Protein AF-A0A3C2DCS5-F1 (afdb_monomer_lite)

Structure (mmCIF, N/CA/C/O backbone):
data_AF-A0A3C2DCS5-F1
#
_entry.id   AF-A0A3C2DCS5-F1
#
loop_
_atom_site.group_PDB
_atom_site.id
_atom_site.type_symbol
_atom_site.label_atom_id
_atom_site.label_alt_id
_atom_site.label_comp_id
_atom_site.label_asym_id
_atom_site.label_entity_id
_atom_site.label_seq_id
_atom_site.pdbx_PDB_ins_code
_atom_site.Cartn_x
_atom_site.Cartn_y
_atom_site.Cartn_z
_atom_site.occupancy
_atom_site.B_iso_or_equiv
_atom_site.auth_seq_id
_atom_site.auth_comp_id
_atom_site.auth_asym_id
_atom_site.auth_atom_id
_atom_site.pdbx_PDB_model_num
ATOM 1 N N . ALA A 1 1 ? -9.222 22.588 -8.126 1.00 47.12 1 ALA A N 1
ATOM 2 C CA . ALA A 1 1 ? -8.606 21.805 -7.029 1.00 47.12 1 ALA A CA 1
ATOM 3 C C . ALA A 1 1 ? -9.592 21.712 -5.861 1.00 47.12 1 ALA A C 1
ATOM 5 O O . ALA A 1 1 ? -10.409 22.608 -5.739 1.00 47.12 1 ALA A O 1
ATOM 6 N N . GLY A 1 2 ? -9.561 20.651 -5.039 1.00 65.94 2 GLY A N 1
ATOM 7 C CA . GLY A 1 2 ? -10.273 20.640 -3.743 1.00 65.94 2 GLY A CA 1
ATOM 8 C C . GLY A 1 2 ? -11.577 19.838 -3.614 1.00 65.94 2 GLY A C 1
ATOM 9 O O . GLY A 1 2 ? -12.175 19.873 -2.550 1.00 65.94 2 GLY A O 1
ATOM 10 N N . SER A 1 3 ? -12.008 19.050 -4.606 1.00 76.44 3 SER A N 1
ATOM 11 C CA . SER A 1 3 ? -13.323 18.366 -4.566 1.00 76.44 3 SER A CA 1
ATOM 12 C C . SER A 1 3 ? -13.450 17.205 -3.554 1.00 76.44 3 SER A C 1
ATOM 14 O O . SER A 1 3 ? -14.292 16.331 -3.725 1.00 76.44 3 SER A O 1
ATOM 16 N N . GLY A 1 4 ? -12.552 17.092 -2.571 1.00 87.25 4 GLY A N 1
ATOM 17 C CA . GLY A 1 4 ? -12.625 16.073 -1.518 1.00 87.25 4 GLY A CA 1
ATOM 18 C C . GLY A 1 4 ? -12.463 14.614 -1.965 1.00 87.25 4 GLY A C 1
ATOM 19 O O . GLY A 1 4 ? -12.576 13.731 -1.122 1.00 87.25 4 GLY A O 1
ATOM 20 N N . LYS A 1 5 ? -12.148 14.328 -3.240 1.00 91.75 5 LYS A N 1
ATOM 21 C CA . LYS A 1 5 ? -12.117 12.959 -3.806 1.00 91.75 5 LYS A CA 1
ATOM 22 C C . LYS A 1 5 ? -11.319 11.968 -2.965 1.00 91.75 5 LYS A C 1
ATOM 24 O O . LYS A 1 5 ? -11.809 10.894 -2.636 1.00 91.75 5 LYS A O 1
ATOM 29 N N . THR A 1 6 ? -10.103 12.339 -2.571 1.00 89.75 6 THR A N 1
ATOM 30 C CA . THR A 1 6 ? -9.263 11.446 -1.767 1.00 89.75 6 THR A CA 1
ATOM 31 C C . THR A 1 6 ? -9.831 11.232 -0.366 1.00 89.75 6 THR A C 1
ATOM 33 O O . THR A 1 6 ? -9.742 10.123 0.142 1.00 89.75 6 THR A O 1
ATOM 36 N N . ARG A 1 7 ? -10.445 12.258 0.242 1.00 92.88 7 ARG A N 1
ATOM 37 C CA . ARG A 1 7 ? -11.110 12.143 1.549 1.00 92.88 7 ARG A CA 1
ATOM 38 C C . ARG A 1 7 ? -12.322 11.218 1.450 1.00 92.88 7 ARG A C 1
ATOM 40 O O . ARG A 1 7 ? -12.436 10.289 2.240 1.00 92.88 7 ARG A O 1
ATOM 47 N N . ALA A 1 8 ? -13.183 11.436 0.458 1.00 95.31 8 ALA A N 1
ATOM 48 C CA . ALA A 1 8 ? -14.345 10.589 0.208 1.00 95.31 8 ALA A CA 1
ATOM 49 C C . ALA A 1 8 ? -13.936 9.121 0.003 1.00 95.31 8 ALA A C 1
ATOM 51 O O . ALA A 1 8 ? -14.517 8.231 0.618 1.00 95.31 8 ALA A O 1
ATOM 52 N N . LEU A 1 9 ? -12.883 8.870 -0.785 1.00 94.44 9 LEU A N 1
ATOM 53 C CA . LEU A 1 9 ? -12.357 7.525 -1.012 1.00 94.44 9 LEU A CA 1
ATOM 54 C C . LEU A 1 9 ? -11.863 6.863 0.285 1.00 94.44 9 LEU A C 1
ATOM 56 O O . LEU A 1 9 ? -12.271 5.743 0.580 1.00 94.44 9 LEU A O 1
ATOM 60 N N . THR A 1 10 ? -11.024 7.539 1.080 1.00 95.69 10 THR A N 1
ATOM 61 C CA . THR A 1 10 ? -10.473 6.947 2.314 1.00 95.69 10 THR A CA 1
ATOM 62 C C . THR A 1 10 ? -11.552 6.694 3.362 1.00 95.69 10 THR A C 1
ATOM 64 O O . THR A 1 10 ? -11.534 5.648 4.002 1.00 95.69 10 THR A O 1
ATOM 67 N N . HIS A 1 11 ? -12.524 7.603 3.499 1.00 96.88 11 HIS A N 1
ATOM 68 C CA . HIS A 1 11 ? -13.662 7.395 4.395 1.00 96.88 11 HIS A CA 1
ATOM 69 C C . HIS A 1 11 ? -14.550 6.236 3.937 1.00 96.88 11 HIS A C 1
ATOM 71 O O . HIS A 1 11 ? -14.975 5.446 4.772 1.00 96.88 11 HIS A O 1
ATOM 77 N N . ARG A 1 12 ? -14.797 6.087 2.627 1.00 96.81 12 ARG A N 1
ATOM 78 C CA . ARG A 1 12 ? -15.585 4.965 2.099 1.00 96.81 12 ARG A CA 1
ATOM 79 C C . ARG A 1 12 ? -14.907 3.622 2.364 1.00 96.81 12 ARG A C 1
ATOM 81 O O . ARG A 1 12 ? -15.582 2.694 2.797 1.00 96.81 12 ARG A O 1
ATOM 88 N N . ILE A 1 13 ? -13.598 3.526 2.128 1.00 96.25 13 ILE A N 1
ATOM 89 C CA . ILE A 1 13 ? -12.819 2.310 2.412 1.00 96.25 13 ILE A CA 1
ATOM 90 C C . ILE A 1 13 ? -12.880 1.982 3.908 1.00 96.25 13 ILE A C 1
ATOM 92 O O . ILE A 1 13 ? -13.238 0.863 4.272 1.00 96.25 13 ILE A O 1
ATOM 96 N N . ALA A 1 14 ? -12.591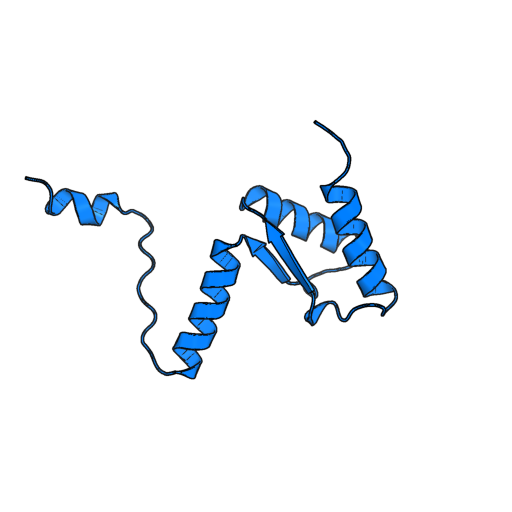 2.962 4.772 1.00 97.12 14 ALA A N 1
ATOM 97 C CA . ALA A 1 14 ? -12.600 2.755 6.216 1.00 97.12 14 ALA A CA 1
ATOM 98 C C . ALA A 1 14 ? -13.984 2.350 6.729 1.00 97.12 14 ALA A C 1
ATOM 100 O O . ALA A 1 14 ? -14.098 1.377 7.461 1.00 97.12 14 ALA A O 1
ATOM 101 N N . TRP A 1 15 ? -15.046 3.030 6.293 1.00 97.94 15 TRP A N 1
ATOM 102 C CA . TRP A 1 15 ? -16.407 2.696 6.705 1.00 97.94 15 TRP A CA 1
ATOM 103 C C . TRP A 1 15 ? -16.802 1.274 6.294 1.00 97.94 15 TRP A C 1
ATOM 105 O O . TRP A 1 15 ? -17.289 0.524 7.135 1.00 97.94 15 TRP A O 1
ATOM 115 N N . ARG A 1 16 ? -16.557 0.862 5.039 1.00 97.69 16 ARG A N 1
ATOM 116 C CA . ARG A 1 16 ? -16.883 -0.508 4.594 1.00 97.69 16 ARG A CA 1
ATOM 117 C C . ARG A 1 16 ? -16.097 -1.566 5.367 1.00 97.69 16 ARG A C 1
ATOM 119 O O . ARG A 1 16 ? -16.666 -2.593 5.710 1.00 97.69 16 ARG A O 1
ATOM 126 N N . SER A 1 17 ? -14.836 -1.280 5.682 1.00 96.56 17 SER A N 1
ATOM 127 C CA . SER A 1 17 ? -13.973 -2.183 6.450 1.00 96.56 17 SER A CA 1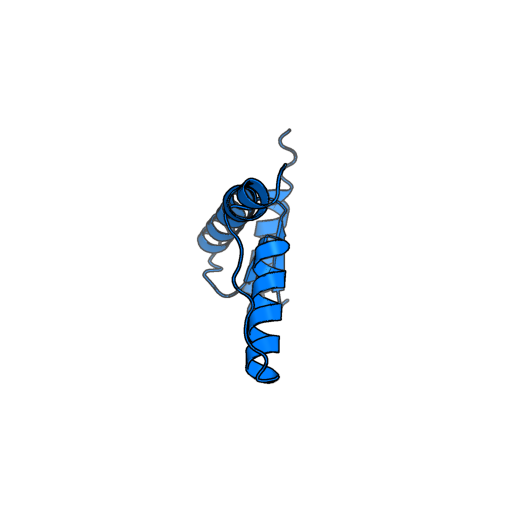
ATOM 128 C C . SER A 1 17 ? -14.434 -2.304 7.909 1.00 96.56 17 SER A C 1
ATOM 130 O O . SER A 1 17 ? -14.662 -3.400 8.405 1.00 96.56 17 SER A O 1
ATOM 132 N N . LEU A 1 18 ? -14.635 -1.173 8.597 1.00 96.12 18 LEU A N 1
ATOM 133 C CA . LEU A 1 18 ? -15.000 -1.137 10.020 1.00 96.12 18 LEU A CA 1
ATOM 134 C C . LEU A 1 18 ? -16.421 -1.638 10.294 1.00 96.12 18 LEU A C 1
ATOM 136 O O . LEU A 1 18 ? -16.703 -2.103 11.392 1.00 96.12 18 LEU A O 1
ATOM 140 N N . THR A 1 19 ? -17.319 -1.541 9.312 1.00 97.56 19 THR A N 1
ATOM 141 C CA . THR A 1 19 ? -18.686 -2.078 9.419 1.00 97.56 19 THR A CA 1
ATOM 142 C C . THR A 1 19 ? -18.789 -3.549 9.014 1.00 97.56 19 THR A C 1
ATOM 144 O O . THR A 1 19 ? -19.894 -4.081 8.971 1.00 97.56 19 THR A O 1
ATOM 147 N N . GLY A 1 20 ? -17.669 -4.206 8.682 1.00 95.88 20 GLY A N 1
ATOM 148 C CA . GLY A 1 20 ? -17.652 -5.604 8.242 1.00 95.88 20 GLY A CA 1
ATOM 149 C C . GLY A 1 20 ? -18.312 -5.839 6.880 1.00 95.88 20 GLY A C 1
ATOM 150 O O . GLY A 1 20 ? -18.621 -6.973 6.532 1.00 95.88 20 GLY A O 1
ATOM 151 N N . ARG A 1 21 ? -18.552 -4.775 6.103 1.00 96.94 21 ARG A N 1
ATOM 152 C CA . ARG A 1 21 ? -19.139 -4.862 4.758 1.00 96.94 21 ARG A CA 1
ATOM 153 C C . ARG A 1 21 ? -18.166 -5.456 3.749 1.00 96.94 21 ARG A C 1
ATOM 155 O O . ARG A 1 21 ? -18.594 -6.177 2.855 1.00 96.94 21 ARG A O 1
ATOM 162 N N . ASP A 1 22 ? -16.889 -5.123 3.905 1.00 96.00 22 ASP A N 1
ATOM 163 C CA . ASP A 1 22 ? -15.790 -5.656 3.111 1.00 96.00 22 ASP A CA 1
ATOM 164 C C . ASP A 1 22 ? -14.719 -6.211 4.050 1.00 96.00 22 ASP A C 1
ATOM 166 O O . ASP A 1 22 ? -14.416 -5.596 5.074 1.00 96.00 22 ASP A O 1
ATOM 170 N N . ASP A 1 23 ? -14.100 -7.327 3.663 1.00 95.94 23 ASP A N 1
ATOM 171 C CA . ASP A 1 23 ? -12.847 -7.770 4.269 1.00 95.94 23 ASP A CA 1
ATOM 172 C C . ASP A 1 23 ? -11.727 -6.800 3.845 1.00 95.94 23 ASP A C 1
ATOM 174 O O . ASP A 1 23 ? -11.401 -6.736 2.651 1.00 95.94 23 ASP A O 1
ATOM 178 N N . PRO A 1 24 ? -11.126 -6.034 4.775 1.00 95.44 24 PRO A N 1
ATOM 179 C CA . PRO A 1 24 ? -10.072 -5.091 4.428 1.00 95.44 24 PRO A CA 1
ATOM 180 C C . PRO A 1 24 ? -8.853 -5.779 3.801 1.00 95.44 24 PRO A C 1
ATOM 182 O O . PRO A 1 24 ? -8.232 -5.184 2.920 1.00 95.44 24 PRO A O 1
ATOM 185 N N . GLY A 1 25 ? -8.574 -7.039 4.161 1.00 95.56 25 GLY A N 1
ATOM 186 C CA . GLY A 1 25 ? -7.491 -7.840 3.583 1.00 95.56 25 GLY A CA 1
ATOM 187 C C . GLY A 1 25 ? -7.681 -8.156 2.097 1.00 95.56 25 GLY A C 1
ATOM 188 O O . GLY A 1 25 ? -6.730 -8.533 1.416 1.00 95.56 25 GLY A O 1
ATOM 189 N N . ARG A 1 26 ? -8.895 -7.959 1.568 1.00 94.75 26 ARG A N 1
ATOM 190 C CA . ARG A 1 26 ? -9.240 -8.132 0.148 1.00 94.75 26 ARG A CA 1
ATOM 191 C C . ARG A 1 26 ? -9.398 -6.808 -0.600 1.00 94.75 26 ARG A C 1
ATOM 193 O O . ARG A 1 26 ? -9.763 -6.808 -1.775 1.00 94.75 26 ARG A O 1
ATOM 200 N N . ALA A 1 27 ? -9.125 -5.676 0.048 1.00 94.00 27 ALA A N 1
ATOM 201 C CA . ALA A 1 27 ? -9.184 -4.362 -0.576 1.00 94.00 27 ALA A CA 1
ATOM 202 C C . ALA A 1 27 ? -7.799 -3.892 -1.045 1.00 94.00 27 ALA A C 1
ATOM 204 O O . ALA A 1 27 ? -6.797 -4.008 -0.338 1.00 94.00 27 ALA A O 1
ATOM 205 N N . LEU A 1 28 ? -7.767 -3.280 -2.232 1.00 95.38 28 LEU A N 1
ATOM 206 C CA . LEU A 1 28 ? -6.566 -2.700 -2.825 1.00 95.38 28 LEU A CA 1
ATOM 207 C C . LEU A 1 28 ? -6.816 -1.248 -3.248 1.00 95.38 28 LEU A C 1
ATOM 209 O O . LEU A 1 28 ? -7.662 -0.963 -4.096 1.00 95.38 28 LEU A O 1
ATOM 213 N N . ALA A 1 29 ? -6.045 -0.321 -2.684 1.00 95.06 29 ALA A N 1
ATOM 214 C CA . ALA A 1 29 ? -6.104 1.101 -2.997 1.00 95.06 29 ALA A CA 1
ATOM 215 C C . ALA A 1 29 ? -4.897 1.539 -3.849 1.00 95.06 29 ALA A C 1
ATOM 217 O O . ALA A 1 29 ? -3.766 1.634 -3.366 1.00 95.06 29 ALA A O 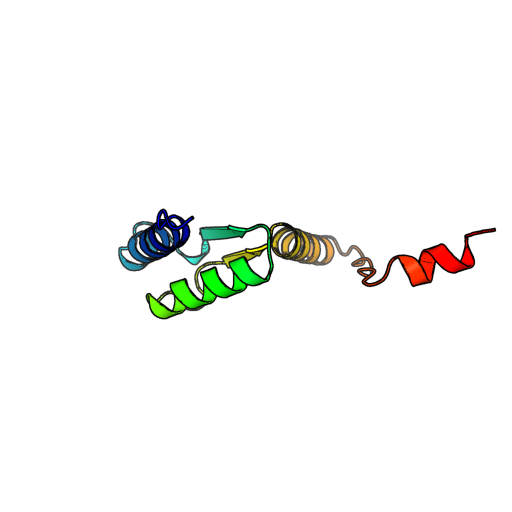1
ATOM 218 N N . LEU A 1 30 ? -5.147 1.839 -5.128 1.00 96.44 30 LEU A N 1
ATOM 219 C CA . LEU A 1 30 ? -4.116 2.189 -6.112 1.00 96.44 30 LEU A CA 1
ATOM 220 C C . LEU A 1 30 ? -4.040 3.689 -6.393 1.00 96.44 30 LEU A C 1
ATOM 222 O O . LEU A 1 30 ? -5.032 4.417 -6.364 1.00 96.44 30 LEU A O 1
ATOM 226 N N . THR A 1 31 ? -2.837 4.156 -6.719 1.00 96.00 31 THR A N 1
ATOM 227 C CA . THR A 1 31 ? -2.609 5.529 -7.176 1.00 96.00 31 THR A CA 1
ATOM 228 C C . THR A 1 31 ? -1.375 5.641 -8.074 1.00 96.00 31 THR A C 1
ATOM 230 O O . THR A 1 31 ? -0.594 4.703 -8.219 1.00 96.00 31 THR A O 1
ATOM 233 N N . PHE A 1 32 ? -1.180 6.797 -8.704 1.00 96.81 32 PHE A N 1
ATOM 234 C CA . PHE A 1 32 ? -0.101 7.005 -9.672 1.00 96.81 32 PHE A CA 1
ATOM 235 C C . PHE A 1 32 ? 1.219 7.452 -9.039 1.00 96.81 32 PHE A C 1
ATOM 237 O O . PHE A 1 32 ? 2.282 7.191 -9.595 1.00 96.81 32 PHE A O 1
ATOM 244 N N . THR A 1 33 ? 1.190 8.102 -7.871 1.00 96.44 33 THR A N 1
ATOM 245 C CA . THR A 1 33 ? 2.401 8.677 -7.264 1.00 96.44 33 THR A CA 1
ATOM 246 C C . THR A 1 33 ? 2.698 8.091 -5.892 1.00 96.44 33 THR A C 1
ATOM 248 O O . THR A 1 33 ? 1.799 7.810 -5.097 1.00 96.44 33 THR A O 1
ATOM 251 N N . ARG A 1 34 ? 3.991 7.976 -5.565 1.00 96.56 34 ARG A N 1
ATOM 252 C CA . ARG A 1 34 ? 4.443 7.548 -4.230 1.00 96.56 34 ARG A CA 1
ATOM 253 C C . ARG A 1 34 ? 3.904 8.462 -3.125 1.00 96.56 34 ARG A C 1
ATOM 255 O O . ARG A 1 34 ? 3.497 7.976 -2.072 1.00 96.56 34 ARG A O 1
ATOM 262 N N . LYS A 1 35 ? 3.842 9.774 -3.389 1.00 96.31 35 LYS A N 1
ATOM 263 C CA . LYS A 1 35 ? 3.285 10.771 -2.463 1.00 96.31 35 LYS A CA 1
ATOM 264 C C . LYS A 1 35 ? 1.807 10.503 -2.177 1.00 96.31 35 LYS A C 1
ATOM 266 O O . LYS A 1 35 ? 1.426 10.449 -1.012 1.00 96.31 35 LYS A O 1
ATOM 271 N N . ALA A 1 36 ? 0.995 10.278 -3.210 1.00 95.19 36 ALA A N 1
ATOM 272 C CA . ALA A 1 36 ? -0.418 9.960 -3.031 1.00 95.19 36 ALA A CA 1
ATOM 273 C C . ALA A 1 36 ? -0.616 8.630 -2.288 1.00 95.19 36 ALA A C 1
ATOM 275 O O . ALA A 1 36 ? -1.481 8.550 -1.420 1.00 95.19 36 ALA A O 1
ATOM 276 N N . ALA A 1 37 ? 0.218 7.618 -2.558 1.00 95.69 37 ALA A N 1
ATOM 277 C CA . ALA A 1 37 ? 0.124 6.320 -1.885 1.00 95.69 37 ALA A CA 1
ATOM 278 C C . ALA A 1 37 ? 0.416 6.458 -0.384 1.00 95.69 37 ALA A C 1
ATOM 280 O O . ALA A 1 37 ? -0.319 5.935 0.451 1.00 95.69 37 ALA A O 1
ATOM 281 N N . SER A 1 38 ? 1.451 7.232 -0.037 1.00 95.38 38 SER A N 1
ATOM 282 C CA . SER A 1 38 ? 1.786 7.556 1.353 1.00 95.38 38 SER A CA 1
ATOM 283 C C . SER A 1 38 ? 0.658 8.320 2.056 1.00 95.38 38 SER A C 1
ATOM 285 O O . SER A 1 38 ? 0.261 7.971 3.167 1.00 95.38 38 SER A O 1
ATOM 287 N N . GLN A 1 39 ? 0.072 9.316 1.385 1.00 95.56 39 GLN A N 1
ATOM 288 C CA . GLN A 1 39 ? -1.065 10.068 1.922 1.00 95.56 39 GLN A CA 1
ATOM 289 C C . GLN A 1 39 ? -2.301 9.187 2.143 1.00 95.56 39 GLN A C 1
ATOM 291 O O . GLN A 1 39 ? -2.984 9.351 3.152 1.00 95.56 39 GLN A O 1
ATOM 296 N N . LEU A 1 40 ? -2.588 8.261 1.223 1.00 95.12 40 LEU A N 1
ATOM 297 C CA . LEU A 1 40 ? -3.707 7.325 1.335 1.00 95.12 40 LEU A CA 1
ATOM 298 C C . LEU A 1 40 ? -3.525 6.414 2.556 1.00 95.12 40 LEU A C 1
ATOM 300 O O . LEU A 1 40 ? -4.419 6.367 3.399 1.00 95.12 40 LEU A O 1
ATOM 304 N N . ARG A 1 41 ? -2.344 5.794 2.711 1.00 95.50 41 ARG A N 1
ATOM 305 C CA . ARG A 1 41 ? -1.999 4.979 3.892 1.00 95.50 41 ARG A CA 1
ATOM 306 C C . ARG A 1 41 ? -2.124 5.759 5.196 1.00 95.50 41 ARG A C 1
ATOM 308 O O . ARG A 1 41 ? -2.738 5.285 6.142 1.00 95.50 41 ARG A O 1
ATOM 315 N N . SER A 1 42 ? -1.579 6.976 5.239 1.00 95.81 42 SER A N 1
ATOM 316 C CA . SER A 1 42 ? -1.641 7.819 6.438 1.00 95.81 42 SER A CA 1
ATOM 317 C C . SER A 1 42 ? -3.085 8.125 6.851 1.00 95.81 42 SER A C 1
ATOM 319 O O . SER A 1 42 ? -3.431 8.011 8.024 1.00 95.81 42 SER A O 1
ATOM 321 N N . ARG A 1 43 ? -3.952 8.448 5.883 1.00 96.38 43 ARG A N 1
ATOM 322 C CA . ARG A 1 43 ? -5.373 8.725 6.137 1.00 96.38 43 ARG A CA 1
ATOM 323 C C . ARG A 1 43 ? -6.144 7.491 6.588 1.00 96.38 43 ARG A C 1
ATOM 325 O O . ARG A 1 43 ? -6.934 7.598 7.515 1.00 96.38 43 ARG A O 1
ATOM 332 N N . LEU A 1 44 ? -5.920 6.335 5.963 1.00 96.62 44 LEU A N 1
ATOM 333 C CA . LEU A 1 44 ? -6.538 5.083 6.407 1.00 96.62 44 LEU A CA 1
ATOM 334 C C . LEU A 1 44 ? -6.133 4.752 7.847 1.00 96.62 44 LEU A C 1
ATOM 336 O O . LEU A 1 44 ? -7.006 4.476 8.669 1.00 96.62 44 LEU A O 1
ATOM 340 N N . ARG A 1 45 ? -4.848 4.921 8.188 1.00 96.50 45 ARG A N 1
ATOM 341 C CA . ARG A 1 45 ? -4.345 4.715 9.553 1.00 96.50 45 ARG A CA 1
ATOM 342 C C . ARG A 1 45 ? -5.017 5.636 10.567 1.00 96.50 45 ARG A C 1
ATOM 344 O O . ARG A 1 45 ? -5.383 5.181 11.645 1.00 96.50 45 ARG A O 1
ATOM 351 N N . GLN A 1 46 ? -5.215 6.907 10.217 1.00 97.19 46 GLN A N 1
ATOM 352 C CA . GLN A 1 46 ? -5.954 7.865 11.052 1.00 97.19 46 GLN A CA 1
ATOM 353 C C . GLN A 1 46 ? -7.422 7.469 11.260 1.00 97.19 46 GLN A C 1
ATOM 355 O O . GLN A 1 46 ? -8.006 7.824 12.276 1.00 97.19 46 GLN A O 1
ATOM 360 N N . LEU A 1 47 ? -8.009 6.721 10.324 1.00 97.12 47 LEU A N 1
ATOM 361 C CA . LEU A 1 47 ? -9.376 6.205 10.401 1.00 97.12 47 LEU A CA 1
ATOM 362 C C . LEU A 1 47 ? -9.456 4.812 11.056 1.00 97.12 47 LEU A C 1
ATOM 364 O O . LEU A 1 47 ? -10.493 4.168 10.967 1.00 97.12 47 LEU A O 1
ATOM 368 N N . GLY A 1 48 ? -8.381 4.326 11.686 1.00 95.88 48 GLY A N 1
ATOM 369 C CA . GLY A 1 48 ? -8.349 3.027 12.374 1.00 95.88 48 GLY A CA 1
ATOM 370 C C . GLY A 1 48 ? -7.979 1.831 11.489 1.00 95.88 48 GLY A C 1
ATOM 371 O O . GLY A 1 48 ? -7.771 0.736 12.007 1.00 95.88 48 GLY A O 1
ATOM 372 N N . ILE A 1 49 ? -7.810 2.038 10.181 1.00 95.94 49 ILE A N 1
ATOM 373 C CA . ILE A 1 49 ? -7.343 1.014 9.240 1.00 95.94 49 ILE A CA 1
ATOM 374 C C . ILE A 1 49 ? -5.822 1.089 9.160 1.00 95.94 49 ILE A C 1
ATOM 376 O O . ILE A 1 49 ? -5.280 1.929 8.445 1.00 95.94 49 ILE A O 1
ATOM 380 N N . ARG A 1 50 ? -5.124 0.247 9.927 1.00 90.31 50 ARG A N 1
ATOM 381 C CA . ARG A 1 50 ? -3.652 0.262 9.992 1.00 90.31 50 ARG A CA 1
ATOM 382 C C . ARG A 1 50 ? -3.049 -0.348 8.722 1.00 90.31 50 ARG A C 1
ATOM 384 O O . ARG A 1 50 ? -2.924 0.343 7.718 1.00 90.31 50 ARG A O 1
ATOM 391 N N . ASP A 1 51 ? -2.760 -1.643 8.745 1.00 89.38 51 ASP A N 1
ATOM 392 C CA . ASP A 1 51 ? -2.093 -2.346 7.639 1.00 89.38 51 ASP A CA 1
ATOM 393 C C . ASP A 1 51 ? -3.002 -3.386 6.972 1.00 89.38 51 ASP A C 1
ATOM 395 O O . ASP A 1 51 ? -2.547 -4.241 6.223 1.00 89.38 51 ASP A O 1
ATOM 399 N N . GLN A 1 52 ? -4.308 -3.312 7.247 1.00 94.75 52 GLN A N 1
ATOM 400 C CA . GLN A 1 52 ? -5.274 -4.294 6.754 1.00 94.75 52 GLN A CA 1
ATOM 401 C C . GLN A 1 52 ? -5.590 -4.098 5.266 1.00 94.75 52 GLN A C 1
ATOM 403 O O . GLN A 1 52 ? -5.865 -5.070 4.582 1.00 94.75 52 GLN A O 1
ATOM 408 N N . VAL A 1 53 ? -5.551 -2.856 4.763 1.00 96.00 53 VAL A N 1
ATOM 409 C CA . VAL A 1 53 ? -5.834 -2.537 3.355 1.00 96.00 53 VAL A CA 1
ATOM 410 C C . VAL A 1 53 ? -4.528 -2.311 2.605 1.00 96.00 53 VAL A C 1
ATOM 412 O O . VAL A 1 53 ? -3.766 -1.393 2.926 1.00 96.00 53 VAL A O 1
ATOM 415 N N . ALA A 1 54 ? -4.304 -3.089 1.547 1.00 93.81 54 ALA A N 1
ATOM 416 C CA . ALA A 1 54 ? -3.159 -2.895 0.672 1.00 93.81 54 ALA A CA 1
ATOM 417 C C . ALA A 1 54 ? -3.269 -1.546 -0.056 1.00 93.81 54 ALA A C 1
ATOM 419 O O . ALA A 1 54 ? -4.278 -1.238 -0.692 1.00 93.81 54 ALA A O 1
ATOM 420 N N . ALA A 1 55 ? -2.221 -0.722 0.011 1.00 95.12 55 ALA A N 1
ATOM 421 C CA . ALA A 1 55 ? -2.208 0.588 -0.634 1.00 95.12 55 ALA A CA 1
ATOM 422 C C . ALA A 1 55 ? -0.835 0.933 -1.217 1.00 95.12 55 ALA A C 1
ATOM 424 O O . ALA A 1 55 ? 0.171 1.023 -0.503 1.00 95.12 55 ALA A O 1
ATOM 425 N N . GLY A 1 56 ? -0.796 1.210 -2.518 1.00 96.69 56 GLY A N 1
ATOM 426 C CA . GLY A 1 56 ? 0.452 1.394 -3.251 1.00 96.69 56 GLY A CA 1
ATOM 427 C C . GLY A 1 56 ? 0.278 2.128 -4.570 1.00 96.69 56 GLY A C 1
ATOM 428 O O . GLY A 1 56 ? -0.816 2.559 -4.938 1.00 96.69 56 GLY A O 1
ATOM 429 N N . THR A 1 57 ? 1.388 2.297 -5.286 1.00 98.00 57 THR A N 1
ATOM 430 C CA . THR A 1 57 ? 1.304 2.704 -6.685 1.00 98.00 57 THR A CA 1
ATOM 431 C C . THR A 1 57 ? 1.007 1.496 -7.561 1.00 98.00 57 THR A C 1
ATOM 433 O O . THR A 1 57 ? 1.302 0.367 -7.169 1.00 98.00 57 THR A O 1
ATOM 436 N N . PHE A 1 58 ? 0.490 1.727 -8.769 1.00 97.75 58 PHE A N 1
ATOM 437 C CA . PHE A 1 58 ? 0.351 0.663 -9.773 1.00 97.75 58 PHE A CA 1
ATOM 438 C C . PHE A 1 58 ? 1.641 -0.157 -9.918 1.00 97.75 58 PHE A C 1
ATOM 440 O O . PHE A 1 58 ? 1.621 -1.375 -9.786 1.00 97.75 58 PHE A O 1
ATOM 447 N N . HIS A 1 59 ? 2.779 0.521 -10.078 1.00 96.31 59 HIS A N 1
ATOM 448 C CA . HIS A 1 59 ? 4.081 -0.126 -10.230 1.00 96.31 59 HIS A CA 1
ATOM 449 C C . HIS A 1 59 ? 4.509 -0.932 -8.997 1.00 96.31 59 HIS A C 1
ATOM 451 O O . HIS A 1 59 ? 4.981 -2.052 -9.149 1.00 96.31 59 HIS A O 1
ATOM 457 N N . SER A 1 60 ? 4.350 -0.397 -7.777 1.00 95.25 60 SER A N 1
ATOM 458 C CA . SER A 1 60 ? 4.775 -1.125 -6.573 1.00 95.25 60 SER A CA 1
ATOM 459 C C . SER A 1 60 ? 3.928 -2.371 -6.331 1.00 95.25 60 SER A C 1
ATOM 461 O O . SER A 1 60 ? 4.445 -3.376 -5.861 1.00 95.25 60 SER A O 1
ATOM 463 N N . VAL A 1 61 ? 2.632 -2.298 -6.648 1.00 96.69 61 VAL A N 1
ATOM 464 C CA . VAL A 1 61 ? 1.710 -3.427 -6.488 1.00 96.69 61 VAL A CA 1
ATOM 465 C C . VAL A 1 61 ? 1.950 -4.483 -7.563 1.00 96.69 61 VAL A C 1
ATOM 467 O O . VAL A 1 61 ? 2.057 -5.657 -7.232 1.00 96.69 61 VAL A O 1
ATOM 470 N N . ALA A 1 62 ? 2.130 -4.078 -8.824 1.00 96.56 62 ALA A N 1
ATOM 471 C CA . ALA A 1 62 ? 2.502 -5.004 -9.892 1.00 96.56 62 ALA A CA 1
ATOM 472 C C . ALA A 1 62 ? 3.830 -5.717 -9.587 1.00 96.56 62 ALA A C 1
ATOM 474 O O . ALA A 1 62 ? 3.928 -6.929 -9.743 1.00 96.56 62 ALA A O 1
ATOM 475 N N . LEU A 1 63 ? 4.833 -4.987 -9.082 1.00 95.69 63 LEU A N 1
ATOM 476 C CA . LEU A 1 63 ? 6.106 -5.580 -8.675 1.00 95.69 63 LEU A CA 1
ATOM 477 C C . LEU A 1 63 ? 5.940 -6.571 -7.514 1.00 95.69 63 LEU A C 1
ATOM 479 O O . LEU A 1 63 ? 6.566 -7.624 -7.535 1.00 95.69 63 LEU A O 1
ATOM 483 N N . ALA A 1 64 ? 5.101 -6.265 -6.520 1.00 94.81 64 ALA A N 1
ATOM 484 C CA . ALA A 1 64 ? 4.813 -7.197 -5.430 1.00 94.81 64 ALA A CA 1
ATOM 485 C C . ALA A 1 64 ? 4.183 -8.499 -5.953 1.00 94.81 64 ALA A C 1
ATOM 487 O O . ALA A 1 64 ? 4.622 -9.578 -5.571 1.00 94.81 64 ALA A O 1
ATOM 488 N N . GLN A 1 65 ? 3.233 -8.400 -6.888 1.00 95.69 65 GLN A N 1
ATOM 489 C CA . GLN A 1 65 ? 2.620 -9.571 -7.517 1.00 95.69 65 GLN A CA 1
ATOM 490 C C . GLN A 1 65 ? 3.640 -10.404 -8.308 1.00 95.69 65 GLN A C 1
ATOM 492 O O . GLN A 1 65 ? 3.643 -11.629 -8.215 1.00 95.69 65 GLN A O 1
ATOM 497 N N . LEU A 1 66 ? 4.521 -9.748 -9.073 1.00 97.19 66 LEU A N 1
ATOM 498 C CA . LEU A 1 66 ? 5.576 -10.428 -9.829 1.00 97.19 66 LEU A CA 1
ATOM 499 C C . LEU A 1 66 ? 6.566 -11.144 -8.910 1.00 97.19 66 LEU A C 1
ATOM 501 O O . LEU A 1 66 ? 6.972 -12.260 -9.214 1.00 97.19 66 LEU A O 1
ATOM 505 N N . ARG A 1 67 ? 6.912 -10.536 -7.769 1.00 96.31 67 ARG A N 1
ATOM 506 C CA . ARG A 1 67 ? 7.759 -11.166 -6.750 1.00 96.31 67 ARG A CA 1
ATOM 507 C C . ARG A 1 67 ? 7.149 -12.448 -6.222 1.00 96.31 67 ARG A C 1
ATOM 509 O O . ARG A 1 67 ? 7.830 -13.466 -6.226 1.00 96.31 67 ARG A O 1
ATOM 516 N N . THR A 1 68 ? 5.877 -12.416 -5.834 1.00 96.00 68 THR A N 1
ATOM 517 C CA . THR A 1 68 ? 5.154 -13.621 -5.411 1.00 96.00 68 THR A CA 1
ATOM 518 C C . THR A 1 68 ? 5.201 -14.694 -6.497 1.00 96.00 68 THR A C 1
ATOM 520 O O . THR A 1 68 ? 5.620 -15.816 -6.234 1.00 96.00 68 THR A O 1
ATOM 523 N N . TRP A 1 69 ? 4.894 -14.324 -7.741 1.00 97.69 69 TRP A N 1
ATOM 524 C CA . TRP A 1 69 ? 4.906 -15.258 -8.864 1.00 97.69 69 TRP A CA 1
ATOM 525 C C . TRP A 1 69 ? 6.291 -15.862 -9.156 1.00 97.69 69 TRP A C 1
ATOM 527 O O . TRP A 1 69 ? 6.398 -17.057 -9.435 1.00 97.69 69 TRP A O 1
ATOM 537 N N . TRP A 1 70 ? 7.372 -15.077 -9.094 1.00 97.4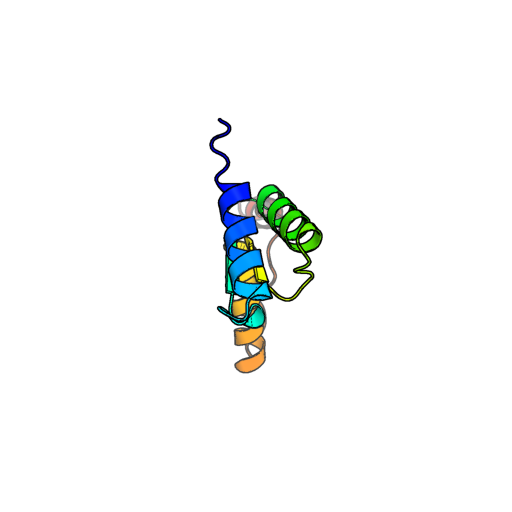4 70 TRP A N 1
ATOM 538 C CA . TRP A 1 70 ? 8.736 -15.590 -9.275 1.00 97.44 70 TRP A CA 1
ATOM 539 C C . TRP A 1 70 ? 9.104 -16.611 -8.198 1.00 97.44 70 TRP A C 1
ATOM 541 O O . TRP A 1 70 ? 9.642 -17.664 -8.534 1.00 97.44 70 TRP A O 1
ATOM 551 N N . GLN A 1 71 ? 8.752 -16.342 -6.936 1.00 96.12 71 GLN A N 1
ATOM 552 C CA . GLN A 1 71 ? 8.974 -17.278 -5.830 1.00 96.12 71 GLN A CA 1
ATOM 553 C C . GLN A 1 71 ? 8.180 -18.578 -6.023 1.00 96.12 71 GLN A C 1
ATOM 555 O O . GLN A 1 71 ? 8.747 -19.661 -5.917 1.00 96.12 71 GLN A O 1
ATOM 560 N N . GLU A 1 72 ? 6.898 -18.483 -6.382 1.00 97.38 72 GLU A N 1
ATOM 561 C CA . GLU A 1 72 ? 6.024 -19.647 -6.603 1.00 97.38 72 GLU A CA 1
ATOM 562 C C . GLU A 1 72 ? 6.459 -20.511 -7.792 1.00 97.38 72 GLU A C 1
ATOM 564 O O . GLU A 1 72 ? 6.291 -21.728 -7.780 1.00 97.38 72 GLU A O 1
ATOM 569 N N . THR A 1 73 ? 7.027 -19.894 -8.829 1.00 97.75 73 THR A N 1
ATOM 570 C CA . THR A 1 73 ? 7.459 -20.597 -10.048 1.00 97.75 73 THR A CA 1
ATOM 571 C C . THR A 1 73 ? 8.932 -21.004 -10.035 1.00 97.75 73 THR A C 1
ATOM 573 O O . THR A 1 73 ? 9.407 -21.577 -11.015 1.00 97.75 73 THR A O 1
ATOM 576 N N . GLY A 1 74 ? 9.675 -20.684 -8.969 1.00 95.81 74 GLY A N 1
ATOM 577 C CA . GLY A 1 74 ? 11.122 -20.911 -8.887 1.00 95.81 74 GLY A CA 1
ATOM 578 C C . GLY A 1 74 ? 11.937 -20.115 -9.914 1.00 95.81 74 GLY A C 1
ATOM 579 O O . GLY A 1 74 ? 13.096 -20.434 -10.181 1.00 95.81 74 GLY A O 1
ATOM 580 N N . LYS A 1 75 ? 11.345 -19.086 -10.529 1.00 95.69 75 LYS A N 1
ATOM 581 C CA . LYS A 1 75 ? 12.022 -18.230 -11.506 1.00 95.69 75 LYS A CA 1
ATOM 582 C C . LYS A 1 75 ? 12.852 -17.175 -10.784 1.00 95.69 75 LYS A C 1
ATOM 584 O O . LYS A 1 75 ? 12.428 -16.599 -9.788 1.00 95.69 75 LYS A O 1
ATOM 589 N N . ARG A 1 76 ? 14.034 -16.872 -11.322 1.00 95.06 76 ARG A N 1
ATOM 590 C CA . ARG A 1 76 ? 14.904 -15.825 -10.774 1.00 95.06 76 ARG A CA 1
ATOM 591 C C . ARG A 1 76 ? 14.252 -14.446 -10.925 1.00 95.06 76 ARG A C 1
ATOM 593 O O . ARG A 1 76 ? 13.896 -14.056 -12.036 1.00 95.06 76 ARG A O 1
ATOM 600 N N . GLU A 1 77 ? 14.166 -13.697 -9.825 1.00 94.81 77 GLU A N 1
ATOM 601 C CA . GLU A 1 77 ? 13.763 -12.286 -9.849 1.00 94.81 77 GLU A CA 1
ATOM 602 C C . GLU A 1 77 ? 14.804 -11.460 -10.637 1.00 94.81 77 GLU A C 1
ATOM 604 O O . GLU A 1 77 ? 16.001 -11.527 -10.327 1.00 94.81 77 GLU A O 1
ATOM 609 N N . PRO A 1 78 ? 14.390 -10.698 -11.666 1.00 92.00 78 PRO A N 1
ATOM 610 C CA . PRO A 1 78 ? 15.270 -9.791 -12.383 1.00 92.00 78 PRO A CA 1
ATOM 611 C C . PRO A 1 78 ? 15.657 -8.602 -11.502 1.00 92.00 78 PRO A C 1
ATOM 613 O O . PRO A 1 78 ? 14.860 -8.090 -10.714 1.00 92.00 78 PRO A O 1
ATOM 616 N N . GLU A 1 79 ? 16.882 -8.116 -11.681 1.00 88.56 79 GLU A N 1
ATOM 617 C CA . GLU A 1 79 ? 17.345 -6.922 -10.986 1.00 88.56 79 GLU A CA 1
ATOM 618 C C . GLU A 1 79 ? 16.599 -5.682 -11.493 1.00 88.56 79 GLU A C 1
ATOM 620 O O . GLU A 1 79 ? 16.556 -5.392 -12.693 1.00 88.56 79 GLU A O 1
ATOM 625 N N . LEU A 1 80 ? 16.005 -4.923 -10.568 1.00 89.25 80 LEU A N 1
ATOM 626 C CA . LEU A 1 80 ? 15.335 -3.681 -10.921 1.00 89.25 80 LEU A CA 1
ATOM 627 C C . LEU A 1 80 ? 16.362 -2.571 -11.144 1.00 89.25 80 LEU A C 1
ATOM 629 O O . LEU A 1 80 ? 16.950 -2.028 -10.209 1.00 89.25 80 LEU A O 1
ATOM 633 N N . LEU A 1 81 ? 16.497 -2.168 -12.401 1.00 88.94 81 LEU A N 1
ATOM 634 C CA . LEU A 1 81 ? 17.405 -1.107 -12.809 1.00 88.94 81 LEU A CA 1
ATOM 635 C C . LEU A 1 81 ? 16.880 0.259 -12.364 1.00 88.94 81 LEU A C 1
ATOM 637 O O . LEU A 1 81 ? 15.926 0.802 -12.925 1.00 88.94 81 LEU A O 1
ATOM 641 N N . THR A 1 82 ? 17.527 0.842 -11.359 1.00 85.31 82 THR A N 1
ATOM 642 C CA . THR A 1 82 ? 17.145 2.154 -10.810 1.00 85.31 82 THR A CA 1
ATOM 643 C C . THR A 1 82 ? 17.659 3.322 -11.650 1.00 85.31 82 THR A C 1
ATOM 645 O O . THR A 1 82 ? 17.077 4.407 -11.617 1.00 85.31 82 THR A O 1
ATOM 648 N N . GLN A 1 83 ? 18.723 3.111 -12.430 1.00 85.25 83 GLN A N 1
ATOM 649 C CA . GLN A 1 83 ? 19.337 4.127 -13.283 1.00 85.25 83 GLN A CA 1
ATOM 650 C C . GLN A 1 83 ? 19.624 3.559 -14.671 1.00 85.25 83 GLN A C 1
ATOM 652 O O . GLN A 1 83 ? 20.670 2.960 -14.906 1.00 85.25 83 GLN A O 1
ATOM 657 N N . LYS A 1 84 ? 18.706 3.804 -15.613 1.00 81.94 84 LYS A N 1
ATOM 658 C CA . LYS A 1 84 ? 18.853 3.372 -17.014 1.00 81.94 84 LYS A CA 1
ATOM 659 C C . LYS A 1 84 ? 20.148 3.888 -17.648 1.00 81.94 84 LYS A C 1
ATOM 661 O O . LYS A 1 84 ? 20.785 3.170 -18.407 1.00 81.94 84 LYS A O 1
ATOM 666 N N . VAL A 1 85 ? 20.555 5.110 -17.293 1.00 83.75 85 VAL A N 1
ATOM 667 C CA . VAL A 1 85 ? 21.721 5.77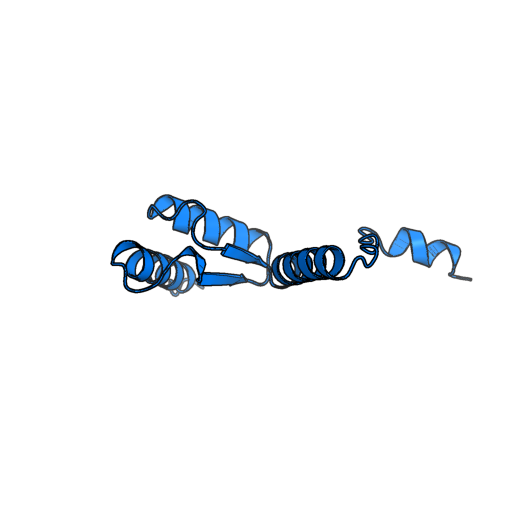6 -17.887 1.00 83.75 85 VAL A CA 1
ATOM 668 C C . VAL A 1 85 ? 23.012 4.978 -17.691 1.00 83.75 85 VAL A C 1
ATOM 670 O O . VAL A 1 85 ? 23.771 4.835 -18.635 1.00 83.75 85 VAL A O 1
ATOM 673 N N . ARG A 1 86 ? 23.219 4.344 -16.527 1.00 82.00 86 ARG A N 1
ATOM 674 C CA . ARG A 1 86 ? 24.451 3.579 -16.256 1.00 82.00 86 ARG A CA 1
ATOM 675 C C . ARG A 1 86 ? 24.637 2.377 -17.178 1.00 82.00 86 ARG A C 1
ATOM 677 O O . ARG A 1 86 ? 25.763 1.944 -17.374 1.00 82.00 86 ARG A O 1
ATOM 684 N N . LEU A 1 87 ? 23.543 1.850 -17.717 1.00 82.75 87 LEU A N 1
ATOM 685 C CA . LEU A 1 87 ? 23.563 0.707 -18.623 1.00 82.75 87 LEU A CA 1
ATOM 686 C C . LEU A 1 87 ? 23.582 1.114 -20.088 1.00 82.75 87 LEU A C 1
ATOM 688 O O . LEU A 1 87 ? 24.132 0.392 -20.908 1.00 82.75 87 LEU A O 1
ATOM 692 N N . VAL A 1 88 ? 22.972 2.252 -20.417 1.00 86.62 88 VAL A N 1
ATOM 693 C CA . VAL A 1 88 ? 22.891 2.720 -21.802 1.00 86.62 88 VAL A CA 1
ATOM 694 C C . VAL A 1 88 ? 24.147 3.493 -22.197 1.00 86.62 88 VAL A C 1
ATOM 696 O O . VAL A 1 88 ? 24.598 3.338 -23.320 1.00 86.62 88 VAL A O 1
ATOM 699 N N . THR A 1 89 ? 24.751 4.278 -21.297 1.00 87.44 89 THR A N 1
ATOM 700 C CA . THR A 1 89 ? 25.932 5.103 -21.614 1.00 87.44 89 THR A CA 1
ATOM 701 C C . THR A 1 89 ? 27.098 4.314 -22.223 1.00 87.44 89 THR A C 1
ATOM 703 O O . THR A 1 89 ? 27.629 4.794 -23.216 1.00 87.44 89 THR A O 1
ATOM 706 N N . PRO A 1 90 ? 27.476 3.114 -21.736 1.00 88.00 90 PRO A N 1
ATOM 707 C CA . PRO A 1 90 ? 28.540 2.324 -22.365 1.00 88.00 90 PRO A CA 1
ATOM 708 C C . PRO A 1 90 ? 28.184 1.745 -23.748 1.00 88.00 90 PRO A C 1
ATOM 710 O O . PRO A 1 90 ? 29.059 1.201 -24.410 1.00 88.00 90 PRO A O 1
ATOM 713 N N . LEU A 1 91 ? 26.908 1.800 -24.154 1.00 85.69 91 LEU A N 1
ATOM 714 C CA . LEU A 1 91 ? 26.393 1.279 -25.428 1.00 85.69 91 LEU A CA 1
ATOM 715 C C . LEU A 1 91 ? 26.163 2.382 -26.475 1.00 85.69 91 LEU A C 1
ATOM 717 O O . LEU A 1 91 ? 25.795 2.072 -27.607 1.00 85.69 91 LEU A O 1
ATOM 721 N N . LEU A 1 92 ? 26.303 3.654 -26.091 1.00 81.19 92 LEU A N 1
ATOM 722 C CA . LEU A 1 92 ? 26.196 4.780 -27.015 1.00 81.19 92 LEU A CA 1
ATOM 723 C C . LEU A 1 92 ? 27.538 4.960 -27.751 1.00 81.19 92 LEU A C 1
ATOM 725 O O . LEU A 1 92 ? 28.578 4.803 -27.111 1.00 81.19 92 LEU A O 1
ATOM 729 N N . PRO A 1 93 ? 27.509 5.237 -29.068 1.00 76.94 93 PRO A N 1
ATOM 730 C CA . PRO A 1 93 ? 28.706 5.396 -29.894 1.00 76.94 93 PRO A CA 1
ATOM 731 C C . PRO A 1 93 ? 29.559 6.606 -29.499 1.00 76.94 93 PRO A C 1
ATOM 733 O O . PRO A 1 93 ? 28.998 7.581 -28.941 1.00 76.94 93 PRO A O 1
#

Sequence (93 aa):
AGSGKTRALTHRIAWRSLTGRDDPGRALALTFTRKAASQLRSRLRQLGIRDQVAAGTFHSVALAQLRTWWQETGKREPELLTQKVRLVTPLLP

Foldseek 3Di:
DDPCVLVVVLVVLLVCCVVVVDQQQPAEAEDADPVSQVVSQVSNVVSVNHVRHHTDYPVVVVLVVVVVVCVVVVHDDDDDDPDPCVVCVVVDD

Radius of gyration: 17.89 Å; chains: 1; bounding box: 48×43×42 Å

pLDDT: mean 92.82, std 7.37, range [47.12, 98.0]

Secondary structure (DSSP, 8-state):
----HHHHHHHHHHHHHHTTSS-GGG-EEEESSHHHHHHHHHHHHHTT--SSSEEEEHHHHHHHHHHHHHHHHTPPPPP--S-HHHHHGGG--

=== Feature glossary ===
The record interleaves many kinds of information about one protein. Here is each kind framed as the question it answers.

Q: What does the local fold look like, residue by residue?
A: The Foldseek 3Di string encodes local tertiary geometry as a 20-letter alphabet — one character per residue — derived from the relative positions of nearby Cα atoms. Unlike the amino-acid sequence, 3Di is a direct function of the 3D structure, so two proteins with the same fold have similar 3Di strings even at low sequence identity.

Q: Which residues are in helices, strands, or loops?
A: The SS8 string is DSSP's per-residue secondary-structure call. α-helix (H) means an i→i+4 H-bond ladder; β-strand (E) means the residue participates in a β-sheet; 3₁₀ (G) and π (I) are tighter and wider helices; T/S are turns/bends; '-' is loop.

Q: How big and how compact is the whole molecule?
A: Radius of gyration (Rg) is the root-mean-square distance of Cα atoms from their centroid — a single number for overall size and compactness. A globular domain of N residues has Rg ≈ 2.2·N^0.38 Å; an extended or disordered chain has a much larger Rg. The Cα contact count is the number of residue pairs whose Cα atoms are within 8 Å and are more than four positions apart in sequence — a standard proxy for tertiary packing density. The bounding box is the smallest axis-aligned box enclosing all Cα atoms.

Q: Where is each backbone atom in 3D?
A: Structure coordinates are given as an mmCIF _atom_site loop: one row per atom with element, residue name, chain id, sequence number, and x/y/z position in Å. Only the four main-chain atoms per residue are included here; side chains are omitted to keep the record compact.

Q: What is the amino-acid chain?
A: Primary structure: the covalent order of the twenty standard amino acids along the backbone. Two proteins with the same sequence will (almost always) fold to the same structure; two with 30% ide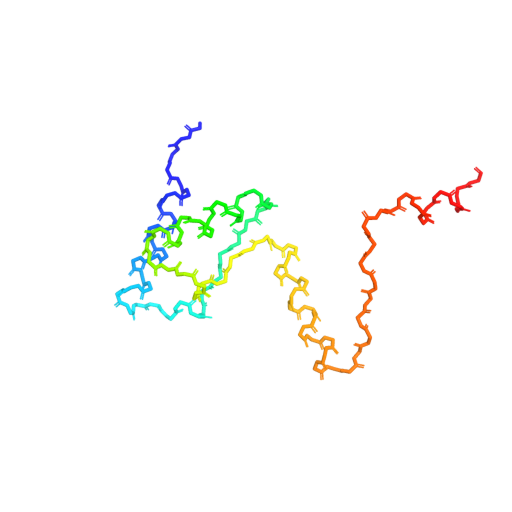ntity often share a fold but not the details.

Q: What if only a Cα trace is available?
A: Three-state secondary structure (P-SEA) collapses the eight DSSP classes into helix (a), strand (b), and coil (c). P-SEA assigns these from Cα geometry alone — distances and angles — without requiring backbone oxygens, so it works on any Cα trace.

Q: What family and function is it annotated with?
A: Database cross-references. InterPro integrates a dozen domain/family signature databases into unified entries with residue-range hits. GO terms attach function/process/location labels with evidence codes. CATH codes position the fold in a four-level structural taxonomy. Organism is the NCBI-taxonomy species name.

Q: How confident is the AlphaFold model at each residue?
A: pLDDT is the predicted lDDT-Cα score: AlphaFold's confidence that the local environment of each residue (all inter-atomic distances within 15 Å) is correctly placed. It is a per-residue number between 0 and 100, with higher meaning more reliable.

Q: How mobile is each atom in the crystal?
A: B-factor (Debye–Waller factor) reflects atomic displacement in the crystal lattice. It is an experimental observable (units Å²), not a prediction; low values mean the atom is pinned down, high values mean it moves or is heterogeneous across the crystal.

Q: Which residues are buried vs exposed?
A: SASA measures how much of the protein is reachable by solvent. It is computed by rolling a water-sized probe over the atomic surface and summing the exposed area (Å²). Per-residue SASA distinguishes core (buried, low SASA) from surface (exposed, high SASA) residues; total SASA is a whole-molecule size measure.

Q: What do the diagnostic plots show?
A: Plot images: a contact map (which residues are close in 3D, as an N×N binary image), a Ramachandran scatter (backbone torsion angles, revealing secondary-structure composition at a glance), and — for AlphaFold structures — a PAE heatmap (pairwise prediction confidence).

Q: What known structures does this most resemble?
A: The Foldseek neighbor list gives the closest experimentally determined structures in the PDB, ranked by structural alignment. TM-score near 1 means near-identical fold; near 0.3 means only rough topology match. This is how one finds what a novel AlphaFold prediction most resembles in the solved-structure universe.

Q: Are the domains correctly placed relative to each other?
A: Predicted aligned error is AlphaFold's pairwise confidence. Unlike pLDDT (per-residue), PAE is per-residue-pair and captures whether two parts of the structure are correctly placed relative to each other. Units are ångströms of expected positional error.

Q: What do the rendered images show?
A: Structure images are PyMOL renders from six orthogonal camera directions. Cartoon representation draws helices as coils and strands as arrows; sticks shows the backbone as bonds; surface shows the solvent-excluded envelope. Rainbow coloring maps sequence position to hue (blue→red, N→C); chain coloring assigns a distinct color per polypeptide.

Q: What are the backbone torsion angles?
A: φ (phi) and ψ (psi) are the two rotatable backbone dihedrals per residue: φ is the C(i-1)–N–Cα–C torsion, ψ is the N–Cα–C–N(i+1) torsion, both in degrees on (−180°, 180°]. α-helical residues cluster near (−60°, −45°); β-strand residues near (−120°, +130°). A Ramachandran plot is simply a scatter of (φ, ψ) for every residue.